Protein AF-A0A060BVM4-F1 (afdb_monomer_lite)

Sequence (149 aa):
GIWQIIPSTGRNYGLKQTHNYDARRDVVASTTAALNMMQRLNKMFDGDWLLTIAAYNSGEGRVMKAIKANKSRGKPTDFWSLSLPRETRIYVPKMLALSDILKNSKRYGVKLPTADESRALARVRLDTPVEITQLADMAGMPVSKLKRF

Structure (mmCIF, N/CA/C/O backbone):
data_AF-A0A060BVM4-F1
#
_entry.id   AF-A0A060BVM4-F1
#
loop_
_atom_site.group_PDB
_atom_site.id
_atom_site.type_symbol
_atom_site.label_atom_id
_atom_site.label_alt_id
_atom_site.label_comp_id
_atom_site.label_asym_id
_atom_site.label_entity_id
_atom_site.label_seq_id
_atom_site.pdbx_PDB_ins_code
_atom_site.Cartn_x
_atom_site.Cartn_y
_atom_site.Cartn_z
_atom_site.occupancy
_atom_site.B_iso_or_equiv
_atom_site.auth_seq_id
_atom_site.auth_comp_id
_atom_site.auth_asym_id
_atom_site.auth_atom_id
_atom_site.pdbx_PDB_model_num
ATOM 1 N N . GLY A 1 1 ? 0.167 2.075 -12.312 1.00 87.06 1 GLY A N 1
ATOM 2 C CA . GLY A 1 1 ? 1.051 0.904 -12.406 1.00 87.06 1 GLY A CA 1
ATOM 3 C C . GLY A 1 1 ? 0.690 -0.098 -11.336 1.00 87.06 1 GLY A C 1
ATOM 4 O O . GLY A 1 1 ? -0.408 -0.023 -10.792 1.00 87.06 1 GLY A O 1
ATOM 5 N N . ILE A 1 2 ? 1.610 -1.011 -11.037 1.00 90.94 2 ILE A N 1
ATOM 6 C CA . ILE A 1 2 ? 1.374 -2.201 -10.204 1.00 90.94 2 ILE A CA 1
ATOM 7 C C . ILE A 1 2 ? 0.855 -1.890 -8.788 1.00 90.94 2 ILE A C 1
ATOM 9 O O . ILE A 1 2 ? 0.027 -2.628 -8.268 1.00 90.94 2 ILE A O 1
ATOM 13 N N . TRP A 1 3 ? 1.248 -0.752 -8.210 1.00 95.38 3 TRP A N 1
ATOM 14 C CA . TRP A 1 3 ? 0.855 -0.339 -6.857 1.00 95.38 3 TRP A CA 1
ATOM 15 C C . TRP A 1 3 ? -0.460 0.448 -6.782 1.00 95.38 3 TRP A C 1
ATOM 17 O O . TRP A 1 3 ? -0.833 0.904 -5.710 1.00 95.38 3 TRP A O 1
ATOM 27 N N . GLN A 1 4 ? -1.149 0.665 -7.910 1.00 94.50 4 GLN A N 1
ATOM 28 C CA . GLN A 1 4 ? -2.425 1.405 -7.964 1.00 94.50 4 GLN A CA 1
ATOM 29 C C . GLN A 1 4 ? -2.385 2.808 -7.311 1.00 94.50 4 GLN A C 1
ATOM 31 O O . GLN A 1 4 ? -3.406 3.349 -6.895 1.00 94.50 4 GLN A O 1
ATOM 36 N N . ILE A 1 5 ? -1.207 3.441 -7.256 1.00 95.56 5 ILE A N 1
ATOM 37 C CA . ILE A 1 5 ? -1.043 4.798 -6.722 1.00 95.56 5 ILE A CA 1
ATOM 38 C C . ILE A 1 5 ? -1.797 5.796 -7.617 1.00 95.56 5 ILE A C 1
ATOM 40 O O . ILE A 1 5 ? -1.562 5.879 -8.831 1.00 95.56 5 ILE A O 1
ATOM 44 N N . ILE A 1 6 ? -2.694 6.583 -7.020 1.00 94.62 6 ILE A N 1
ATOM 45 C CA . ILE A 1 6 ? -3.439 7.636 -7.724 1.00 94.62 6 ILE A CA 1
ATOM 46 C C . ILE A 1 6 ? -2.544 8.858 -8.021 1.00 94.62 6 ILE A C 1
ATOM 48 O O . ILE A 1 6 ? -1.553 9.068 -7.317 1.00 94.62 6 ILE A O 1
ATOM 52 N N . PRO A 1 7 ? -2.858 9.690 -9.035 1.00 94.88 7 PRO A N 1
ATOM 53 C CA . PRO A 1 7 ? -1.982 10.785 -9.471 1.00 94.88 7 PRO A CA 1
ATOM 54 C C . PRO A 1 7 ? -1.579 11.763 -8.360 1.00 94.88 7 PRO A C 1
ATOM 56 O O . PRO A 1 7 ? -0.401 12.094 -8.230 1.00 94.88 7 PRO A O 1
ATOM 59 N N . SER A 1 8 ? -2.535 12.200 -7.535 1.00 95.12 8 SER A N 1
ATOM 60 C CA . SER A 1 8 ? -2.290 13.139 -6.431 1.00 95.12 8 SER A CA 1
ATOM 61 C C . SER A 1 8 ? -1.322 12.563 -5.398 1.00 95.12 8 SER A C 1
ATOM 63 O O . SER A 1 8 ? -0.305 13.184 -5.104 1.00 95.12 8 SER A O 1
ATOM 65 N N . THR A 1 9 ? -1.583 11.345 -4.921 1.00 93.56 9 THR A N 1
ATOM 66 C CA . THR A 1 9 ? -0.686 10.626 -4.009 1.00 93.56 9 THR A CA 1
ATOM 67 C C . THR A 1 9 ? 0.690 10.439 -4.631 1.00 93.56 9 THR A C 1
ATOM 69 O O . THR A 1 9 ? 1.690 10.707 -3.979 1.00 93.56 9 THR A O 1
ATOM 72 N N . GLY A 1 10 ? 0.765 10.056 -5.908 1.00 94.94 10 GLY A N 1
ATOM 73 C CA . GLY A 1 10 ? 2.043 9.900 -6.593 1.00 94.94 10 GLY A CA 1
ATOM 74 C C . GLY A 1 10 ? 2.894 11.168 -6.526 1.00 94.94 10 GLY A C 1
ATOM 75 O O . GLY A 1 10 ? 4.054 11.090 -6.134 1.00 94.94 10 GLY A O 1
ATOM 76 N N . ARG A 1 11 ? 2.312 12.338 -6.816 1.00 95.31 11 ARG A N 1
ATOM 77 C CA . ARG A 1 11 ? 3.036 13.618 -6.731 1.00 95.31 11 ARG A CA 1
ATOM 78 C C . ARG A 1 11 ? 3.523 13.912 -5.313 1.00 95.31 11 ARG A C 1
ATOM 80 O O . ARG A 1 11 ? 4.676 14.292 -5.148 1.00 95.31 11 ARG A O 1
ATOM 87 N N . ASN A 1 12 ? 2.691 13.659 -4.302 1.00 93.56 12 ASN A N 1
ATOM 88 C CA . ASN A 1 12 ? 3.057 13.864 -2.895 1.00 93.56 12 ASN A CA 1
ATOM 89 C C . ASN A 1 12 ? 4.226 12.974 -2.440 1.00 93.56 12 ASN A C 1
ATOM 91 O O . ASN A 1 12 ? 4.966 13.355 -1.541 1.00 93.56 12 ASN A O 1
ATOM 95 N N . TYR A 1 13 ? 4.404 11.808 -3.067 1.00 93.69 13 TYR A N 1
ATOM 96 C CA . TYR A 1 13 ? 5.511 10.882 -2.802 1.00 93.69 13 TYR A CA 1
ATOM 97 C C . TYR A 1 13 ? 6.645 10.983 -3.840 1.00 93.69 13 TYR A C 1
ATOM 99 O O . TYR A 1 13 ? 7.446 10.061 -3.974 1.00 93.69 13 TYR A O 1
ATOM 107 N N . GLY A 1 14 ? 6.726 12.091 -4.586 1.00 93.88 14 GLY A N 1
ATOM 108 C CA . GLY A 1 14 ? 7.836 12.367 -5.504 1.00 93.88 14 GLY A CA 1
ATOM 109 C C . GLY A 1 14 ? 7.786 11.612 -6.837 1.00 93.88 14 GLY A C 1
ATOM 110 O O . GLY A 1 14 ? 8.747 11.651 -7.604 1.00 93.88 14 GLY A O 1
ATOM 111 N N . LEU A 1 15 ? 6.673 10.948 -7.163 1.00 96.50 15 LEU A N 1
ATOM 112 C CA . LEU A 1 15 ? 6.483 10.323 -8.472 1.00 96.50 15 LEU A CA 1
ATOM 113 C C . LEU A 1 15 ? 6.209 11.396 -9.526 1.00 96.50 15 LEU A C 1
ATOM 115 O O . LEU A 1 15 ? 5.091 11.913 -9.638 1.00 96.50 15 LEU A O 1
ATOM 119 N N . LYS A 1 16 ? 7.244 11.695 -10.319 1.00 95.06 16 LYS A N 1
ATOM 120 C CA . LYS A 1 16 ? 7.184 12.624 -11.450 1.00 95.06 16 LYS A CA 1
ATOM 121 C C . LYS A 1 16 ? 6.100 12.196 -12.443 1.00 95.06 16 LYS A C 1
ATOM 123 O O . LYS A 1 16 ? 6.025 11.036 -12.840 1.00 95.06 16 LYS A O 1
ATOM 128 N N . GLN A 1 17 ? 5.277 13.157 -12.844 1.00 93.38 17 GLN A N 1
ATOM 129 C CA . GLN A 1 17 ? 4.208 12.985 -13.824 1.00 93.38 17 GLN A CA 1
ATOM 130 C C . GLN A 1 17 ? 4.332 14.113 -14.847 1.00 93.38 17 GLN A C 1
ATOM 132 O O . GLN 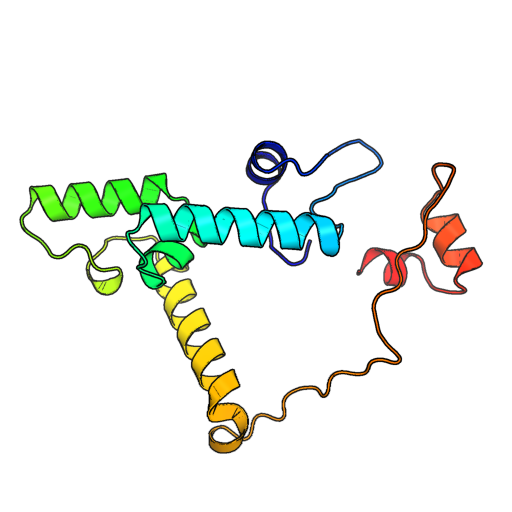A 1 17 ? 4.054 15.268 -14.535 1.00 93.38 17 GLN A O 1
ATOM 137 N N . THR A 1 18 ? 4.808 13.785 -16.043 1.00 90.19 18 THR A N 1
ATOM 138 C CA . THR A 1 18 ? 4.859 14.669 -17.213 1.00 90.19 18 THR A CA 1
ATOM 139 C C . THR A 1 18 ? 4.010 14.079 -18.335 1.00 90.19 18 THR A C 1
ATOM 141 O O . THR A 1 18 ? 3.477 12.980 -18.202 1.00 90.19 18 THR A O 1
ATOM 144 N N . HIS A 1 19 ? 3.903 14.792 -19.458 1.00 85.06 19 HIS A N 1
ATOM 145 C CA . HIS A 1 19 ? 3.200 14.291 -20.640 1.00 85.06 19 HIS A CA 1
ATOM 146 C C . HIS A 1 19 ? 3.757 12.942 -21.138 1.00 85.06 19 HIS A C 1
ATOM 148 O O . HIS A 1 19 ? 2.987 12.046 -21.467 1.00 85.06 19 HIS A O 1
ATOM 154 N N . ASN A 1 20 ? 5.085 12.774 -21.094 1.00 82.31 20 ASN A N 1
ATOM 155 C CA . ASN A 1 20 ? 5.779 11.612 -21.666 1.00 82.31 20 ASN A CA 1
ATOM 156 C C . ASN A 1 20 ? 6.255 10.595 -20.617 1.00 82.31 20 ASN A C 1
ATOM 158 O O . ASN A 1 20 ? 6.802 9.555 -20.973 1.00 82.31 20 ASN A O 1
ATOM 162 N N . TYR A 1 21 ? 6.105 10.886 -19.322 1.00 86.38 21 TYR A N 1
ATOM 163 C CA . TYR A 1 21 ? 6.584 10.008 -18.257 1.00 86.38 21 TYR A CA 1
ATOM 164 C C . TYR A 1 21 ? 5.677 10.057 -17.032 1.00 86.38 21 TYR A C 1
ATOM 166 O O . TYR A 1 21 ? 5.511 11.097 -16.396 1.00 86.38 21 TYR A O 1
ATOM 174 N N . ASP A 1 22 ? 5.145 8.897 -16.659 1.00 91.75 22 ASP A N 1
ATOM 175 C CA . ASP A 1 22 ? 4.379 8.707 -15.434 1.00 91.75 22 ASP A CA 1
ATOM 176 C C . ASP A 1 22 ? 5.099 7.700 -14.532 1.00 91.75 22 ASP A C 1
ATOM 178 O O . ASP A 1 22 ? 4.984 6.485 -14.713 1.00 91.75 22 ASP A O 1
ATOM 182 N N . ALA A 1 23 ? 5.819 8.202 -13.525 1.00 94.06 23 ALA A N 1
ATOM 183 C CA . ALA A 1 23 ? 6.600 7.385 -12.596 1.00 94.06 23 ALA A CA 1
ATOM 184 C C . ALA A 1 23 ? 5.746 6.401 -11.769 1.00 94.06 23 ALA A C 1
ATOM 186 O O . ALA A 1 23 ? 6.278 5.497 -11.135 1.00 94.06 23 ALA A O 1
ATOM 187 N N . ARG A 1 24 ? 4.408 6.505 -11.800 1.00 95.38 24 ARG A N 1
ATOM 188 C CA . ARG A 1 24 ? 3.503 5.490 -11.221 1.00 95.38 24 ARG A CA 1
ATOM 189 C C . ARG A 1 24 ? 3.476 4.191 -12.031 1.00 95.38 24 ARG A C 1
ATOM 191 O O . ARG A 1 24 ? 2.884 3.206 -11.578 1.00 95.38 24 ARG A O 1
ATOM 198 N N . ARG A 1 25 ? 4.005 4.208 -13.257 1.00 91.38 25 ARG A N 1
ATOM 199 C CA . ARG A 1 25 ? 4.185 3.038 -14.131 1.00 91.38 25 ARG A CA 1
ATOM 200 C C . ARG A 1 25 ? 5.614 2.498 -14.095 1.00 91.38 25 ARG A C 1
ATOM 202 O O . ARG A 1 25 ? 5.815 1.341 -14.428 1.00 91.38 25 ARG A O 1
ATOM 209 N N . ASP A 1 26 ? 6.573 3.296 -13.639 1.00 91.00 26 ASP A N 1
ATOM 210 C CA . ASP A 1 26 ? 7.939 2.847 -13.381 1.00 91.00 26 ASP A CA 1
ATOM 211 C C . ASP A 1 26 ? 7.950 1.900 -12.171 1.00 91.00 26 ASP A C 1
ATOM 213 O O . ASP A 1 26 ? 7.590 2.293 -11.058 1.00 91.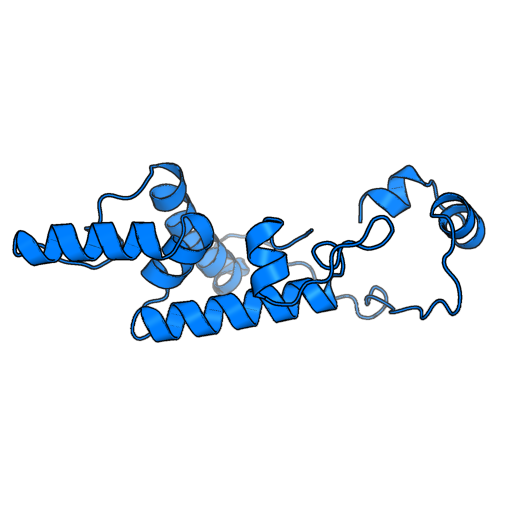00 26 ASP A O 1
ATOM 217 N N . VAL A 1 27 ? 8.321 0.636 -12.385 1.00 90.56 27 VAL A N 1
ATOM 218 C CA . VAL A 1 27 ? 8.288 -0.408 -11.348 1.00 90.56 27 VAL A CA 1
ATOM 219 C C . VAL A 1 27 ? 9.171 -0.038 -10.161 1.00 90.56 27 VAL A C 1
ATOM 221 O O . VAL A 1 27 ? 8.739 -0.191 -9.020 1.00 90.56 27 VAL A O 1
ATOM 224 N N . VAL A 1 28 ? 10.373 0.489 -10.404 1.00 91.56 28 VAL A N 1
ATOM 225 C CA . VAL A 1 28 ? 11.321 0.824 -9.336 1.00 91.56 28 VAL A CA 1
ATOM 226 C C . VAL A 1 28 ? 10.820 2.045 -8.574 1.00 91.56 28 VAL A C 1
ATOM 228 O O . VAL A 1 28 ? 10.656 1.982 -7.356 1.00 91.56 28 VAL A O 1
ATOM 231 N N . ALA A 1 29 ? 10.503 3.134 -9.281 1.00 93.94 29 ALA A N 1
ATOM 232 C CA . ALA A 1 29 ? 10.076 4.373 -8.634 1.00 93.94 29 ALA A CA 1
ATOM 233 C C . ALA A 1 29 ? 8.767 4.184 -7.850 1.00 93.94 29 ALA A C 1
ATOM 235 O O . ALA A 1 29 ? 8.668 4.583 -6.688 1.00 93.94 29 ALA A O 1
ATOM 236 N N . SER A 1 30 ? 7.772 3.525 -8.454 1.00 96.19 30 SER A N 1
ATOM 237 C CA . SER A 1 30 ? 6.482 3.278 -7.802 1.00 96.19 30 SER A CA 1
ATOM 238 C C . SER A 1 30 ? 6.582 2.322 -6.612 1.00 96.19 30 SER A C 1
ATOM 240 O O . SER A 1 30 ? 5.857 2.519 -5.638 1.00 96.19 30 SER A O 1
ATOM 242 N N . THR A 1 31 ? 7.496 1.344 -6.641 1.00 95.81 31 THR A N 1
ATOM 243 C CA . THR A 1 31 ? 7.751 0.453 -5.496 1.00 95.81 31 THR A CA 1
ATOM 244 C C . THR A 1 31 ? 8.365 1.209 -4.331 1.00 95.81 31 THR A C 1
ATOM 246 O O . THR A 1 31 ? 7.847 1.121 -3.220 1.00 95.81 31 THR A O 1
ATOM 249 N N . THR A 1 32 ? 9.394 2.023 -4.572 1.00 96.31 32 THR A N 1
ATOM 250 C CA . THR A 1 32 ? 9.984 2.867 -3.524 1.00 96.31 32 THR A CA 1
ATOM 251 C C . THR A 1 32 ? 8.939 3.799 -2.907 1.00 96.31 32 THR A C 1
ATOM 253 O O . THR A 1 32 ? 8.825 3.880 -1.685 1.00 96.31 32 THR A O 1
ATOM 256 N N . ALA A 1 33 ? 8.112 4.451 -3.730 1.00 97.25 33 ALA A N 1
ATOM 257 C CA . ALA A 1 33 ? 7.038 5.314 -3.238 1.00 97.25 33 ALA A CA 1
ATOM 258 C C . ALA A 1 33 ? 5.989 4.547 -2.412 1.00 97.25 33 ALA A C 1
ATOM 260 O O . ALA A 1 33 ? 5.574 5.022 -1.354 1.00 97.25 33 ALA A O 1
ATOM 261 N N . ALA A 1 34 ? 5.576 3.356 -2.861 1.00 97.31 34 ALA A N 1
ATOM 262 C CA . ALA A 1 34 ? 4.628 2.516 -2.134 1.00 97.31 34 ALA A CA 1
ATOM 263 C C . ALA A 1 34 ? 5.177 2.077 -0.768 1.00 97.31 34 ALA A C 1
ATOM 265 O O . ALA A 1 34 ? 4.462 2.180 0.229 1.00 97.31 34 ALA A O 1
ATOM 266 N N . LEU A 1 35 ? 6.439 1.640 -0.709 1.00 97.19 35 LEU A N 1
ATOM 267 C CA . LEU A 1 35 ? 7.093 1.221 0.532 1.00 97.19 35 LEU A CA 1
ATOM 268 C C . LEU A 1 35 ? 7.252 2.389 1.512 1.00 97.19 35 LEU A C 1
ATOM 270 O O . LEU A 1 35 ? 6.888 2.248 2.678 1.00 97.19 35 LEU A O 1
ATOM 274 N N . ASN A 1 36 ? 7.683 3.562 1.037 1.00 97.50 36 ASN A N 1
ATOM 275 C CA . ASN A 1 36 ? 7.765 4.773 1.859 1.00 97.50 36 ASN A CA 1
ATOM 276 C C . ASN A 1 36 ? 6.392 5.160 2.432 1.00 97.50 36 ASN A C 1
ATOM 278 O O . ASN A 1 36 ? 6.271 5.499 3.610 1.00 97.50 36 ASN A O 1
ATOM 282 N N . MET A 1 37 ? 5.335 5.072 1.616 1.00 97.12 37 MET A N 1
ATOM 283 C CA . MET A 1 37 ? 3.966 5.314 2.069 1.00 97.12 37 MET A CA 1
ATOM 284 C C . MET A 1 37 ? 3.537 4.311 3.142 1.00 97.12 37 MET A C 1
ATOM 286 O O . MET A 1 37 ? 3.004 4.722 4.171 1.00 97.12 37 MET A O 1
ATOM 290 N N . MET A 1 38 ? 3.789 3.015 2.939 1.00 97.31 38 MET A N 1
ATOM 291 C CA . MET A 1 38 ? 3.453 1.978 3.920 1.00 97.31 38 MET A CA 1
ATOM 292 C C . MET A 1 38 ? 4.213 2.163 5.235 1.00 97.31 38 MET A C 1
ATOM 294 O O . MET A 1 38 ? 3.591 2.094 6.288 1.00 97.31 38 MET A O 1
ATOM 298 N N . GLN A 1 39 ? 5.513 2.466 5.196 1.00 98.06 39 GLN A N 1
ATOM 299 C CA . GLN A 1 39 ? 6.310 2.745 6.397 1.00 98.06 39 GLN A CA 1
ATOM 300 C C . GLN A 1 39 ? 5.764 3.944 7.176 1.00 98.06 39 GLN A C 1
ATOM 302 O O . GLN A 1 39 ? 5.598 3.880 8.395 1.00 98.06 39 GLN A O 1
ATOM 307 N N . ARG A 1 40 ? 5.429 5.031 6.474 1.00 98.00 40 ARG A N 1
ATOM 308 C CA . ARG A 1 40 ? 4.841 6.222 7.089 1.00 98.00 40 ARG A CA 1
ATOM 309 C C . ARG A 1 40 ? 3.492 5.916 7.743 1.00 98.00 40 ARG A C 1
ATOM 311 O O . ARG A 1 40 ? 3.257 6.332 8.874 1.00 98.00 40 ARG A O 1
ATOM 318 N N . LEU A 1 41 ? 2.614 5.202 7.038 1.00 98.38 41 LEU A N 1
ATOM 319 C CA . LEU A 1 41 ? 1.312 4.789 7.563 1.00 98.38 41 LEU A CA 1
ATOM 320 C C . LEU A 1 41 ? 1.477 3.862 8.770 1.00 98.38 41 LEU A C 1
ATOM 322 O O . LEU A 1 41 ? 0.798 4.044 9.771 1.00 98.38 41 LEU A O 1
ATOM 326 N N . ASN A 1 42 ? 2.416 2.921 8.717 1.00 98.62 42 ASN A N 1
ATOM 327 C CA . ASN A 1 42 ? 2.663 2.003 9.820 1.00 98.62 42 ASN A CA 1
ATOM 328 C C . ASN A 1 42 ? 3.157 2.729 11.072 1.00 98.62 42 ASN A C 1
ATOM 330 O O . ASN A 1 42 ? 2.646 2.475 12.157 1.00 98.62 42 ASN A O 1
ATOM 334 N N . LYS A 1 43 ? 4.050 3.714 10.914 1.00 98.56 43 LYS A N 1
ATOM 335 C CA . LYS A 1 43 ? 4.440 4.607 12.012 1.00 98.56 43 LYS A CA 1
ATOM 336 C C . LYS A 1 43 ? 3.257 5.423 12.549 1.00 98.56 43 LYS A C 1
ATOM 338 O O . LYS A 1 43 ? 3.169 5.626 13.750 1.00 98.56 43 LYS A O 1
ATOM 343 N N . MET A 1 44 ? 2.361 5.895 11.680 1.00 98.12 44 MET A N 1
ATOM 344 C CA . MET A 1 44 ? 1.168 6.660 12.077 1.00 98.12 44 MET A CA 1
ATOM 345 C C . MET A 1 44 ? 0.169 5.835 12.901 1.00 98.12 44 MET A C 1
ATOM 347 O O . MET A 1 44 ? -0.520 6.402 13.743 1.00 98.12 44 MET A O 1
ATOM 351 N N . PHE A 1 45 ? 0.070 4.531 12.644 1.00 98.38 45 PHE A N 1
ATOM 352 C CA . PHE A 1 45 ? -0.828 3.620 13.358 1.00 98.38 45 PHE A CA 1
ATOM 353 C C . PHE A 1 45 ? -0.087 2.743 14.375 1.00 98.38 45 PHE A C 1
ATOM 355 O O . PHE A 1 45 ? -0.517 1.624 14.635 1.00 98.38 45 PHE A O 1
ATOM 362 N N . ASP A 1 46 ? 1.030 3.231 14.923 1.00 98.00 46 ASP A N 1
ATOM 363 C CA . ASP A 1 46 ? 1.773 2.587 16.016 1.00 98.00 46 ASP A CA 1
ATOM 364 C C . ASP A 1 46 ? 2.140 1.113 15.744 1.00 98.00 46 ASP A C 1
ATOM 366 O O . ASP A 1 46 ? 2.128 0.264 16.633 1.00 98.00 46 ASP A O 1
ATOM 370 N N . GLY A 1 47 ? 2.459 0.787 14.488 1.00 98.25 47 GLY A N 1
ATOM 371 C CA . GLY A 1 47 ? 2.808 -0.569 14.065 1.00 98.25 47 GLY A CA 1
ATOM 372 C C . GLY A 1 47 ? 1.621 -1.463 13.686 1.00 98.25 47 GLY A C 1
ATOM 373 O O . GLY A 1 47 ? 1.844 -2.578 13.209 1.00 98.25 47 GLY A O 1
ATOM 374 N N . ASP A 1 48 ? 0.371 -1.001 13.811 1.00 98.38 48 ASP A N 1
ATOM 375 C CA . ASP A 1 48 ? -0.816 -1.777 13.434 1.00 98.38 48 ASP A CA 1
ATOM 376 C C . ASP A 1 48 ? -0.927 -1.911 11.906 1.00 98.38 48 ASP A C 1
ATOM 378 O O . ASP A 1 48 ? -1.350 -1.005 11.174 1.00 98.38 48 ASP A O 1
ATOM 382 N N . TRP A 1 49 ? -0.557 -3.089 11.404 1.00 98.00 49 TRP A N 1
ATOM 383 C CA . TRP A 1 49 ? -0.599 -3.409 9.980 1.00 98.00 49 TRP A CA 1
ATOM 384 C C . TRP A 1 49 ? -2.014 -3.477 9.395 1.00 98.00 49 TRP A C 1
ATOM 386 O O . TRP A 1 49 ? -2.178 -3.193 8.208 1.00 98.00 49 TRP A O 1
ATOM 396 N N . LEU A 1 50 ? -3.046 -3.795 10.182 1.00 98.44 50 LEU A N 1
ATOM 397 C CA . LEU A 1 50 ? -4.422 -3.823 9.676 1.00 98.44 50 LEU A CA 1
ATOM 398 C C . LEU A 1 50 ? -4.907 -2.404 9.385 1.00 98.44 50 LEU A C 1
ATOM 400 O O . LEU A 1 50 ? -5.435 -2.139 8.302 1.00 98.44 50 LEU A O 1
ATOM 404 N N . LEU A 1 51 ? -4.656 -1.474 10.309 1.00 98.62 51 LEU A N 1
ATOM 405 C CA . LEU A 1 51 ? -4.947 -0.054 10.109 1.00 98.62 51 LEU A CA 1
ATOM 406 C C . LEU A 1 51 ? -4.073 0.553 9.005 1.00 98.62 51 LEU A C 1
ATOM 408 O O . LEU A 1 51 ? -4.576 1.320 8.183 1.00 98.62 51 LEU A O 1
ATOM 412 N N . THR A 1 52 ? -2.805 0.142 8.913 1.00 98.44 52 THR A N 1
ATOM 413 C CA . THR A 1 52 ? -1.885 0.541 7.832 1.00 98.44 52 THR A CA 1
ATOM 414 C C . THR A 1 52 ? -2.449 0.186 6.454 1.00 98.44 52 THR A C 1
ATOM 416 O O . THR A 1 52 ? -2.557 1.046 5.578 1.00 98.44 52 THR A O 1
ATOM 419 N N . ILE A 1 53 ? -2.844 -1.075 6.254 1.00 97.69 53 ILE A N 1
ATOM 420 C CA . ILE A 1 53 ? -3.383 -1.563 4.977 1.00 97.69 53 ILE A CA 1
ATOM 421 C C . ILE A 1 53 ? -4.750 -0.920 4.690 1.00 97.69 53 ILE A C 1
ATOM 423 O O . ILE A 1 53 ? -5.023 -0.527 3.552 1.00 97.69 53 ILE A O 1
ATOM 427 N N . ALA A 1 54 ? -5.597 -0.749 5.711 1.00 98.38 54 ALA A N 1
ATOM 428 C CA . ALA A 1 54 ? -6.874 -0.051 5.572 1.00 98.38 54 ALA A CA 1
ATOM 429 C C . ALA A 1 54 ? -6.689 1.408 5.121 1.00 98.38 54 ALA A C 1
ATOM 431 O O . ALA A 1 54 ? -7.432 1.895 4.263 1.00 98.38 54 ALA A O 1
ATOM 432 N N . ALA A 1 55 ? -5.688 2.103 5.663 1.00 98.00 55 ALA A N 1
ATOM 433 C CA . ALA A 1 55 ? -5.364 3.475 5.297 1.00 98.00 55 ALA A CA 1
ATOM 434 C C . ALA A 1 55 ? -4.749 3.575 3.898 1.00 98.00 55 ALA A C 1
ATOM 436 O O . ALA A 1 55 ? -5.075 4.509 3.169 1.00 98.00 55 ALA A O 1
ATOM 437 N N . TYR A 1 56 ? -3.934 2.598 3.490 1.00 96.88 56 TYR A N 1
ATOM 438 C CA . TYR A 1 56 ? -3.413 2.519 2.123 1.00 96.88 56 TYR A CA 1
ATOM 439 C C . TYR A 1 56 ? -4.553 2.417 1.098 1.00 96.88 56 TYR A C 1
ATOM 441 O O . TYR A 1 56 ? -4.539 3.111 0.086 1.00 96.88 56 TYR A O 1
ATOM 449 N N . ASN A 1 57 ? -5.564 1.583 1.372 1.00 96.88 57 ASN A N 1
ATOM 450 C CA . ASN A 1 57 ? -6.708 1.395 0.476 1.00 96.88 57 ASN A CA 1
ATOM 451 C C . ASN A 1 57 ? -7.704 2.569 0.503 1.00 96.88 57 ASN A C 1
ATOM 453 O O . ASN A 1 57 ? -8.227 2.946 -0.540 1.00 96.88 57 ASN A O 1
ATOM 457 N N . SER A 1 58 ? -7.992 3.138 1.677 1.00 96.38 58 SER A N 1
ATOM 458 C CA . SER A 1 58 ? -9.146 4.040 1.863 1.00 96.38 58 SER A CA 1
ATOM 459 C C . SER A 1 58 ? -8.808 5.483 2.241 1.00 96.38 58 SER A C 1
ATOM 461 O O . SER A 1 58 ? -9.712 6.327 2.326 1.00 96.38 58 SER A O 1
ATOM 463 N N . GLY A 1 59 ? -7.521 5.759 2.451 1.00 96.12 59 GLY A N 1
ATOM 464 C CA . GLY A 1 59 ? -6.981 7.016 2.950 1.00 96.12 59 GLY A CA 1
ATOM 465 C C . GLY A 1 59 ? -6.880 7.057 4.477 1.00 96.12 59 GLY A C 1
ATOM 466 O O . GLY A 1 59 ? -7.828 6.758 5.203 1.00 96.12 59 GLY A O 1
ATOM 467 N N . GLU A 1 60 ? -5.740 7.522 4.980 1.00 96.31 60 GLU A N 1
ATOM 468 C CA . GLU A 1 60 ? -5.466 7.699 6.414 1.00 96.31 60 GLU A CA 1
ATOM 469 C C . GLU A 1 60 ? -6.489 8.572 7.149 1.00 96.31 60 GLU A C 1
ATOM 471 O O . GLU A 1 60 ? -6.925 8.213 8.237 1.00 96.31 60 GLU A O 1
ATOM 476 N N . GLY A 1 61 ? -6.944 9.677 6.547 1.00 97.56 61 GLY A N 1
ATOM 477 C CA . GLY A 1 61 ? -7.897 10.587 7.184 1.00 97.56 61 GLY A CA 1
ATOM 478 C C . GLY A 1 61 ? -9.239 9.912 7.465 1.00 97.56 61 GLY A C 1
ATOM 479 O O . GLY A 1 61 ? -9.889 10.198 8.471 1.00 97.56 61 GLY A O 1
ATOM 480 N N . ARG A 1 62 ? -9.635 8.956 6.615 1.00 98.12 62 ARG A N 1
ATOM 481 C CA . ARG A 1 62 ? -10.842 8.151 6.815 1.00 98.12 62 ARG A CA 1
ATOM 482 C C . ARG A 1 62 ? -10.678 7.198 7.995 1.00 98.12 62 ARG A C 1
ATOM 484 O O . ARG A 1 62 ? -11.574 7.137 8.837 1.00 98.12 62 ARG A O 1
ATOM 491 N N . VAL A 1 63 ? -9.543 6.505 8.081 1.00 98.56 63 VAL A N 1
ATOM 492 C CA . VAL A 1 63 ? -9.235 5.610 9.207 1.00 98.56 63 VAL A CA 1
ATOM 493 C C . VAL A 1 63 ? -9.141 6.405 10.513 1.00 98.56 63 VAL A C 1
ATOM 495 O O . VAL A 1 63 ? -9.813 6.065 11.482 1.00 98.56 63 VAL A O 1
ATOM 498 N N . MET A 1 64 ? -8.434 7.538 10.519 1.00 98.44 64 MET A N 1
ATOM 499 C CA . MET A 1 64 ? -8.322 8.431 11.679 1.00 98.44 64 MET A CA 1
ATOM 500 C C . MET A 1 64 ? -9.678 8.969 12.144 1.00 98.44 64 MET A C 1
ATOM 502 O O . MET A 1 64 ? -9.950 9.015 13.345 1.00 98.44 64 MET A O 1
ATOM 506 N N . LYS A 1 65 ? -10.567 9.336 11.213 1.00 98.56 65 LYS A N 1
ATOM 507 C CA . LYS A 1 65 ? -11.933 9.762 11.545 1.00 98.56 65 LYS A CA 1
ATOM 508 C C . LYS A 1 65 ? -12.731 8.633 12.203 1.00 98.56 65 LYS A C 1
ATOM 510 O O . LYS A 1 65 ? -13.431 8.892 13.181 1.00 98.56 65 LYS A O 1
ATOM 515 N N . ALA A 1 66 ? -12.616 7.403 11.700 1.00 98.50 66 ALA A N 1
ATOM 516 C CA . ALA A 1 66 ? -13.275 6.239 12.291 1.00 98.50 66 ALA A CA 1
ATOM 517 C C . ALA A 1 66 ? -12.734 5.935 13.700 1.00 98.50 66 ALA A C 1
ATOM 519 O O . ALA A 1 66 ? -13.523 5.754 14.626 1.00 98.50 66 ALA A O 1
ATOM 520 N N . ILE A 1 67 ? -11.409 5.976 13.885 1.00 98.69 67 ILE A N 1
ATOM 521 C CA . ILE A 1 67 ? -10.757 5.828 15.196 1.00 98.69 67 ILE A CA 1
ATOM 522 C C . ILE A 1 67 ? -11.277 6.888 16.169 1.00 98.69 67 ILE A C 1
ATOM 524 O O . ILE A 1 67 ? -11.722 6.552 17.264 1.00 98.69 67 ILE A O 1
ATOM 528 N N . LYS A 1 68 ? -11.279 8.167 15.769 1.00 98.50 68 LYS A N 1
ATOM 529 C CA . LYS A 1 68 ? -11.758 9.272 16.613 1.00 98.50 68 LYS A CA 1
ATOM 530 C C . LYS A 1 68 ? -13.218 9.076 17.033 1.00 98.50 68 LYS A C 1
ATOM 532 O O . LYS A 1 68 ? -13.541 9.292 18.198 1.00 98.50 68 LYS A O 1
ATOM 537 N N . ALA A 1 69 ? -14.076 8.640 16.110 1.00 98.56 69 ALA A N 1
ATOM 538 C CA . ALA A 1 69 ? -15.488 8.383 16.386 1.00 98.56 69 ALA A CA 1
ATOM 539 C C . ALA A 1 69 ? -15.713 7.206 17.352 1.00 98.56 69 ALA A C 1
ATOM 541 O O . ALA A 1 69 ? -16.630 7.258 18.171 1.00 98.56 69 ALA A O 1
ATOM 542 N N . ASN A 1 70 ? -14.892 6.152 17.282 1.00 98.56 70 ASN A N 1
ATOM 543 C CA . ASN A 1 70 ? -14.961 5.052 18.246 1.00 98.56 70 ASN A CA 1
ATOM 544 C C . ASN A 1 70 ? -14.421 5.474 19.619 1.00 98.56 70 ASN A C 1
ATOM 546 O O . ASN A 1 70 ? -15.104 5.241 20.617 1.00 98.56 70 ASN A O 1
ATOM 550 N N . LYS A 1 71 ? -13.282 6.183 19.676 1.00 98.19 71 LYS A N 1
ATOM 551 C CA . LYS A 1 71 ? -12.725 6.716 20.935 1.00 98.19 71 LYS A CA 1
ATOM 552 C C . LYS A 1 71 ? -13.729 7.597 21.675 1.00 98.19 71 LYS A C 1
ATOM 554 O O . LYS A 1 71 ? -13.940 7.398 22.865 1.00 98.19 71 LYS A O 1
ATOM 559 N N . SER A 1 72 ? -14.416 8.508 20.977 1.00 98.31 72 SER A N 1
ATOM 560 C CA . SER A 1 72 ? -15.416 9.392 21.602 1.00 98.31 72 SER A CA 1
ATOM 561 C C . SER A 1 72 ? -16.647 8.656 22.144 1.00 98.31 72 SER A C 1
ATOM 563 O O . SER A 1 72 ? -17.448 9.249 22.854 1.00 98.31 72 SER A O 1
ATOM 565 N N . ARG A 1 73 ? -16.834 7.386 21.772 1.00 98.19 73 ARG A N 1
ATOM 566 C CA . ARG A 1 73 ? -17.930 6.519 22.223 1.00 98.19 73 ARG A CA 1
ATOM 567 C C . ARG A 1 73 ? -17.450 5.421 23.180 1.00 98.19 73 ARG A C 1
ATOM 569 O O . ARG A 1 73 ? -18.225 4.514 23.461 1.00 98.19 73 ARG A O 1
ATOM 576 N N . GLY A 1 74 ? -16.184 5.450 23.608 1.00 98.12 74 GLY A N 1
ATOM 577 C CA . GLY A 1 74 ? -15.589 4.399 24.441 1.00 98.12 74 GLY A CA 1
ATOM 578 C C . GLY A 1 74 ? -15.519 3.027 23.760 1.00 98.12 74 GLY A C 1
ATOM 579 O O . GLY A 1 74 ? -15.529 2.007 24.439 1.00 98.12 74 GLY A O 1
ATOM 580 N N . LYS A 1 75 ? -15.499 2.979 22.420 1.00 98.44 75 LYS A N 1
ATOM 581 C CA . LYS A 1 75 ? -15.454 1.731 21.640 1.00 98.44 75 LYS A CA 1
ATOM 582 C C . LYS A 1 75 ? -14.018 1.361 21.247 1.00 98.44 75 LYS A C 1
ATOM 584 O O . LYS A 1 75 ? -13.202 2.270 21.069 1.00 98.44 75 LYS A O 1
ATOM 589 N N . PRO A 1 76 ? -13.720 0.064 21.027 1.00 98.38 76 PRO A N 1
ATOM 590 C CA . PRO A 1 76 ? -12.415 -0.368 20.531 1.00 98.38 76 PRO A CA 1
ATOM 591 C C . PRO A 1 76 ? -12.058 0.282 19.189 1.00 98.38 76 PRO A C 1
ATOM 593 O O . PRO A 1 76 ? -12.936 0.620 18.388 1.00 98.38 76 PRO A O 1
ATOM 596 N N . THR A 1 77 ? -10.763 0.477 18.940 1.00 98.38 77 THR A N 1
ATOM 597 C CA . THR A 1 77 ? -10.253 1.170 17.742 1.00 98.38 77 THR A CA 1
ATOM 598 C C . THR A 1 77 ? -9.407 0.299 16.827 1.00 98.38 77 THR A C 1
ATOM 600 O O . THR A 1 77 ? -8.796 0.820 15.896 1.00 98.38 77 THR A O 1
ATOM 603 N N . ASP A 1 78 ? -9.373 -1.005 17.084 1.00 98.25 78 ASP A N 1
ATOM 604 C CA . ASP A 1 78 ? -8.801 -1.978 16.166 1.00 98.25 78 ASP A CA 1
ATOM 605 C C . ASP A 1 78 ? -9.603 -2.012 14.855 1.00 98.25 78 ASP A C 1
ATOM 607 O O . ASP A 1 78 ? -10.788 -1.667 14.820 1.00 98.25 78 ASP A O 1
ATOM 611 N N . PHE A 1 79 ? -8.960 -2.451 13.773 1.00 98.44 79 PHE A N 1
ATOM 612 C CA . PHE A 1 79 ? -9.556 -2.490 12.437 1.00 98.44 79 PHE A CA 1
ATOM 613 C C . PHE A 1 79 ? -10.953 -3.138 12.388 1.00 98.44 79 PHE A C 1
ATOM 615 O O . PHE A 1 79 ? -11.828 -2.631 11.680 1.00 98.44 79 PHE A O 1
ATOM 622 N N . TRP A 1 80 ? -11.181 -4.222 13.134 1.00 98.06 80 TRP A N 1
ATOM 623 C CA . TRP A 1 80 ? -12.428 -4.992 13.084 1.00 98.06 80 TRP A CA 1
ATOM 624 C C . TRP A 1 80 ? -13.601 -4.244 13.713 1.00 98.06 80 TRP A C 1
ATOM 626 O O . TRP A 1 80 ? -14.752 -4.445 13.322 1.00 98.06 80 TRP A O 1
ATOM 636 N N . SER A 1 81 ? -13.301 -3.333 14.634 1.00 98.12 81 SER A N 1
ATOM 637 C CA . SER A 1 81 ? -14.279 -2.502 15.332 1.00 98.12 81 SER A CA 1
ATOM 638 C C . SER A 1 81 ? -14.603 -1.194 14.600 1.00 98.12 81 SER A C 1
ATOM 640 O O . SER A 1 81 ? -15.563 -0.501 14.960 1.00 98.12 81 SER A O 1
ATOM 642 N N . LEU A 1 82 ? -13.823 -0.814 13.580 1.00 98.31 82 LEU A N 1
ATOM 643 C CA . LEU A 1 82 ? -14.001 0.452 12.868 1.00 98.31 82 LEU A CA 1
ATOM 644 C C . LEU A 1 82 ? -15.087 0.381 11.786 1.00 98.31 82 LEU A C 1
ATOM 646 O O . LEU A 1 82 ? -15.138 -0.514 10.942 1.00 98.31 82 LEU A O 1
ATOM 650 N N . SER A 1 83 ? -15.912 1.429 11.728 1.00 96.88 83 SER A N 1
ATOM 651 C CA . SER A 1 83 ? -16.881 1.624 10.646 1.00 96.88 83 SER A CA 1
ATOM 652 C C . SER A 1 83 ? -16.194 2.137 9.373 1.00 96.88 83 SER A C 1
ATOM 654 O O . SER A 1 83 ? -16.166 3.340 9.104 1.00 96.88 83 SER A O 1
ATOM 656 N N . LEU A 1 84 ? -15.648 1.213 8.579 1.00 97.94 84 LEU A N 1
ATOM 657 C CA . LEU A 1 84 ? -14.969 1.487 7.308 1.00 97.94 84 LEU A CA 1
ATOM 658 C C . LEU A 1 84 ? -15.821 1.091 6.080 1.00 97.94 84 LEU A C 1
ATOM 660 O O . LEU A 1 84 ? -16.743 0.270 6.195 1.00 97.94 84 LEU A O 1
ATOM 664 N N . PRO A 1 85 ? -15.525 1.634 4.878 1.00 97.62 85 PRO A N 1
ATOM 665 C CA . PRO A 1 85 ? -16.192 1.236 3.641 1.00 97.62 85 PRO A CA 1
ATOM 666 C C . PRO A 1 85 ? -16.145 -0.276 3.422 1.00 97.62 85 PRO A C 1
ATOM 668 O O . PRO A 1 85 ? -15.183 -0.944 3.803 1.00 97.62 85 PRO A O 1
ATOM 671 N N . ARG A 1 86 ? -17.184 -0.825 2.779 1.00 97.62 86 ARG A N 1
ATOM 672 C CA . ARG A 1 86 ? -17.271 -2.267 2.491 1.00 97.62 86 ARG A CA 1
ATOM 673 C C . ARG A 1 86 ? -16.047 -2.769 1.724 1.00 97.62 86 ARG A C 1
ATOM 675 O O . ARG A 1 86 ? -15.537 -3.832 2.050 1.00 97.62 86 ARG A O 1
ATOM 682 N N . GLU A 1 87 ? -15.567 -1.995 0.754 1.00 96.75 87 GLU A N 1
ATOM 683 C CA . GLU A 1 87 ? -14.363 -2.323 -0.011 1.00 96.75 87 GLU A CA 1
ATOM 684 C C . GLU A 1 87 ? -13.154 -2.547 0.907 1.00 96.75 87 GLU A C 1
ATOM 686 O O . GLU A 1 87 ? -12.551 -3.613 0.872 1.00 96.75 87 GLU A O 1
ATOM 691 N N . THR A 1 88 ? -12.866 -1.603 1.803 1.00 96.94 88 THR A N 1
ATOM 692 C CA . THR A 1 88 ? -11.742 -1.670 2.749 1.00 96.94 88 THR A CA 1
ATOM 693 C C . THR A 1 88 ? -11.890 -2.808 3.751 1.00 96.94 88 THR A C 1
ATOM 695 O O . THR A 1 88 ? -10.924 -3.521 4.026 1.00 96.94 88 THR A O 1
ATOM 698 N N . ARG A 1 89 ? -13.116 -3.027 4.251 1.00 97.38 89 ARG A N 1
ATOM 699 C CA . ARG A 1 89 ? -13.439 -4.150 5.145 1.00 97.38 89 ARG A CA 1
ATOM 700 C C . ARG A 1 89 ? -13.231 -5.514 4.491 1.00 97.38 89 ARG A C 1
ATOM 702 O O . ARG A 1 89 ? -13.003 -6.479 5.202 1.00 97.38 89 ARG A O 1
ATOM 709 N N . ILE A 1 90 ? -13.292 -5.595 3.162 1.00 97.88 90 ILE A N 1
ATOM 710 C CA . ILE A 1 90 ? -12.996 -6.811 2.390 1.00 97.88 90 ILE A CA 1
ATOM 711 C C . ILE A 1 90 ? -11.513 -6.865 1.993 1.00 97.88 90 ILE A C 1
ATOM 713 O O . ILE A 1 90 ? -10.920 -7.942 1.960 1.00 97.88 90 ILE A O 1
ATOM 717 N N . TYR A 1 91 ? -10.905 -5.716 1.697 1.00 97.50 91 TYR A N 1
ATOM 718 C CA . TYR A 1 91 ? -9.526 -5.613 1.229 1.00 97.50 91 TYR A CA 1
ATOM 719 C C . TYR A 1 91 ? -8.519 -6.146 2.254 1.00 97.50 91 TYR A C 1
ATOM 721 O O . TYR A 1 91 ? -7.677 -6.971 1.908 1.00 97.50 91 TYR A O 1
ATOM 729 N N . VAL A 1 92 ? -8.627 -5.738 3.523 1.00 97.88 92 VAL A N 1
ATOM 730 C CA . VAL A 1 92 ? -7.692 -6.185 4.572 1.00 97.88 92 VAL A CA 1
ATOM 731 C C . VAL A 1 92 ? -7.761 -7.707 4.793 1.00 97.88 92 VAL A C 1
ATOM 733 O O . VAL A 1 92 ? -6.710 -8.344 4.717 1.00 97.88 92 VAL A O 1
ATOM 736 N N . PRO A 1 93 ? -8.942 -8.345 4.954 1.00 98.12 93 PRO A N 1
ATOM 737 C CA . PRO A 1 93 ? -9.034 -9.806 4.997 1.00 98.12 93 PRO A CA 1
ATOM 738 C C . PRO A 1 93 ? -8.468 -10.511 3.764 1.00 98.12 93 PRO A C 1
ATOM 740 O O . PRO A 1 93 ? -7.818 -11.541 3.911 1.00 98.12 93 PRO A O 1
ATOM 743 N N . LYS A 1 94 ? -8.652 -9.963 2.553 1.00 97.94 94 LYS A N 1
ATOM 744 C CA . LYS A 1 94 ? -8.036 -10.527 1.339 1.00 97.94 94 LYS A CA 1
ATOM 745 C C . LYS A 1 94 ? -6.510 -10.510 1.413 1.00 97.94 94 LYS A C 1
ATOM 747 O O . LYS A 1 94 ? -5.881 -11.487 1.021 1.00 97.94 94 LYS A O 1
ATOM 752 N N . MET A 1 95 ? -5.919 -9.438 1.941 1.00 97.00 95 MET A N 1
ATOM 753 C CA . MET A 1 95 ? -4.469 -9.352 2.141 1.00 97.00 95 MET A CA 1
ATOM 754 C C . MET A 1 95 ? -3.974 -10.343 3.199 1.00 97.00 95 MET A C 1
ATOM 756 O O . MET A 1 95 ? -2.932 -10.967 3.005 1.00 97.00 95 MET A O 1
ATOM 760 N N . LEU A 1 96 ? -4.729 -10.537 4.285 1.00 97.62 96 LEU A N 1
ATOM 761 C CA . LEU A 1 96 ? -4.423 -11.555 5.294 1.00 97.62 96 LEU A CA 1
ATOM 762 C C . LEU A 1 96 ? -4.501 -12.970 4.712 1.00 97.62 96 LEU A C 1
ATOM 764 O O . LEU A 1 96 ? -3.567 -13.745 4.893 1.00 97.62 96 LEU A O 1
ATOM 768 N N . ALA A 1 97 ? -5.562 -13.278 3.962 1.00 97.50 97 ALA A N 1
ATOM 769 C CA . ALA A 1 97 ? -5.723 -14.562 3.289 1.00 97.50 97 ALA A CA 1
ATOM 770 C C . ALA A 1 97 ? -4.597 -14.812 2.280 1.00 97.50 97 ALA A C 1
ATOM 772 O O . ALA A 1 97 ? -4.021 -15.893 2.262 1.00 97.50 97 ALA A O 1
ATOM 773 N N . LEU A 1 98 ? -4.226 -13.806 1.481 1.00 96.44 98 LEU A N 1
ATOM 774 C CA . LEU A 1 98 ? -3.100 -13.919 0.558 1.00 96.44 98 LEU A CA 1
ATOM 775 C C . LEU A 1 98 ? -1.786 -14.175 1.309 1.00 96.44 98 LEU A C 1
ATOM 777 O O . LEU A 1 98 ? -1.038 -15.065 0.927 1.00 96.44 98 LEU A O 1
ATOM 781 N N . SER A 1 99 ? -1.518 -13.438 2.390 1.00 96.06 99 SER A N 1
ATOM 782 C CA . SER A 1 99 ? -0.331 -13.647 3.232 1.00 96.06 99 SER A CA 1
ATOM 783 C C . SER A 1 99 ? -0.279 -15.067 3.797 1.00 96.06 99 SER A C 1
ATOM 785 O O . SER A 1 99 ? 0.765 -15.716 3.745 1.00 96.06 99 SER A O 1
ATOM 787 N N . ASP A 1 100 ? -1.413 -15.578 4.277 1.00 97.50 100 ASP A N 1
ATOM 788 C CA . ASP A 1 100 ? -1.519 -16.936 4.799 1.00 97.50 100 ASP A CA 1
ATOM 789 C C . ASP A 1 100 ? -1.332 -17.997 3.704 1.00 97.50 100 ASP A C 1
ATOM 791 O O . ASP A 1 100 ? -0.570 -18.943 3.893 1.00 97.50 100 ASP A O 1
ATOM 795 N N . ILE A 1 101 ? -1.926 -17.799 2.523 1.00 97.00 101 ILE A N 1
ATOM 796 C CA . ILE A 1 101 ? -1.736 -18.675 1.360 1.00 97.00 101 ILE A CA 1
ATOM 797 C C . ILE A 1 101 ? -0.270 -18.710 0.933 1.00 97.00 101 ILE A C 1
ATOM 799 O O . ILE A 1 101 ? 0.254 -19.781 0.647 1.00 97.00 101 ILE A O 1
ATOM 803 N N . LEU A 1 102 ? 0.411 -17.564 0.895 1.00 95.62 102 LEU A N 1
ATOM 804 C CA . LEU A 1 102 ? 1.824 -17.510 0.523 1.00 95.62 102 LEU A CA 1
ATOM 805 C C . LEU A 1 102 ? 2.695 -18.251 1.549 1.00 95.62 102 LEU A C 1
ATOM 807 O O . LEU A 1 102 ? 3.530 -19.071 1.163 1.00 95.62 102 LEU A O 1
ATOM 811 N N . LYS A 1 103 ? 2.466 -18.016 2.848 1.00 96.50 103 LYS A N 1
ATOM 812 C CA . LYS A 1 103 ? 3.205 -18.667 3.944 1.00 96.50 103 LYS A CA 1
ATOM 813 C C . LYS A 1 103 ? 2.960 -20.174 4.005 1.00 96.50 103 LYS A C 1
ATOM 815 O O . LYS A 1 103 ? 3.895 -20.939 4.217 1.00 96.50 103 LYS A O 1
ATOM 820 N N . ASN A 1 104 ? 1.718 -20.597 3.788 1.00 97.44 104 ASN A N 1
ATOM 821 C CA . ASN A 1 104 ? 1.262 -21.980 3.922 1.00 97.44 104 ASN A CA 1
ATOM 822 C C . ASN A 1 104 ? 0.921 -22.616 2.564 1.00 97.44 104 ASN A C 1
ATOM 824 O O . ASN A 1 104 ? 0.064 -23.493 2.475 1.00 97.44 104 ASN A O 1
ATOM 828 N N . SER A 1 105 ? 1.600 -22.198 1.496 1.00 96.94 105 SER A N 1
ATOM 829 C CA . SER A 1 105 ? 1.277 -22.566 0.107 1.00 96.94 105 SER A CA 1
ATOM 830 C C . SER A 1 105 ? 1.148 -24.074 -0.121 1.00 96.94 105 SER A C 1
ATOM 832 O O . SER A 1 105 ? 0.185 -24.518 -0.744 1.00 96.94 105 SER A O 1
ATOM 834 N N . LYS A 1 106 ? 2.031 -24.880 0.487 1.00 96.06 106 LYS A N 1
ATOM 835 C CA . LYS A 1 106 ? 1.957 -26.353 0.457 1.00 96.06 106 LYS A CA 1
ATOM 836 C C . LYS A 1 106 ? 0.657 -26.899 1.055 1.00 96.06 106 LYS A C 1
ATOM 838 O O . LYS A 1 106 ? 0.043 -27.773 0.454 1.00 96.06 106 LYS A O 1
ATOM 843 N N . ARG A 1 107 ? 0.221 -26.374 2.209 1.00 97.38 107 ARG A N 1
ATOM 844 C CA . ARG A 1 107 ? -1.026 -26.783 2.883 1.00 97.38 107 ARG A CA 1
ATOM 845 C C . ARG A 1 107 ? -2.246 -26.521 2.001 1.00 97.38 107 ARG A C 1
ATOM 847 O O . ARG A 1 107 ? -3.179 -27.313 2.011 1.00 97.38 107 ARG A O 1
ATOM 854 N N . TYR A 1 108 ? -2.225 -25.426 1.247 1.00 96.88 108 TYR A N 1
ATOM 855 C CA . TYR A 1 108 ? -3.314 -25.034 0.353 1.00 96.88 108 TYR A CA 1
ATOM 856 C C . TYR A 1 108 ? -3.190 -25.595 -1.070 1.00 96.88 108 TYR A C 1
ATOM 858 O O . TYR A 1 108 ? -4.011 -25.263 -1.920 1.00 96.88 108 TYR A O 1
ATOM 866 N N . GLY A 1 109 ? -2.171 -26.413 -1.362 1.00 96.62 109 GLY A N 1
ATOM 867 C CA . GLY A 1 109 ? -1.937 -26.939 -2.711 1.00 96.62 109 GLY A CA 1
ATOM 868 C C . GLY A 1 109 ? -1.568 -25.864 -3.744 1.00 96.62 109 GLY A C 1
ATOM 869 O O . GLY A 1 109 ? -1.706 -26.085 -4.945 1.00 96.62 109 GLY A O 1
ATOM 870 N N . VAL A 1 110 ? -1.101 -24.694 -3.300 1.00 96.31 110 VAL A N 1
ATOM 871 C CA . VAL A 1 110 ? -0.697 -23.589 -4.175 1.00 96.31 110 VAL A CA 1
ATOM 872 C C . VAL A 1 110 ? 0.777 -23.740 -4.535 1.00 96.31 110 VAL A C 1
ATOM 874 O O . VAL A 1 110 ? 1.651 -23.716 -3.669 1.00 96.31 110 VAL A O 1
ATOM 877 N N . LYS A 1 111 ? 1.075 -23.844 -5.833 1.00 94.81 111 LYS A N 1
ATOM 878 C CA . LYS A 1 111 ? 2.449 -23.794 -6.341 1.00 94.81 111 LYS A CA 1
ATOM 879 C C . LYS A 1 111 ? 2.843 -22.341 -6.593 1.00 94.81 111 LYS A C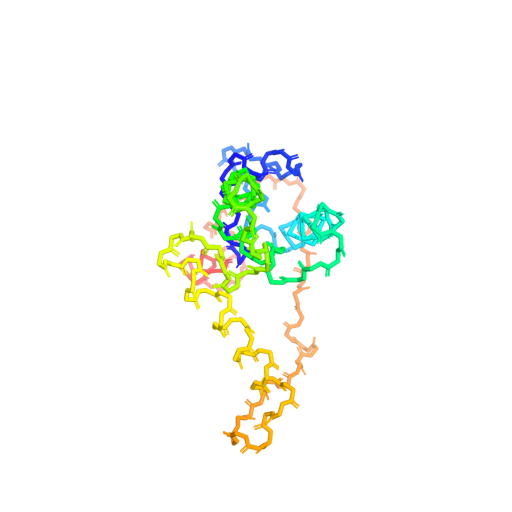 1
ATOM 881 O O . LYS A 1 111 ? 2.346 -21.716 -7.527 1.00 94.81 111 LYS A O 1
ATOM 886 N N . LEU A 1 112 ? 3.732 -21.807 -5.757 1.00 91.31 112 LEU A N 1
ATOM 887 C CA . LEU A 1 112 ? 4.279 -20.468 -5.965 1.00 91.31 112 LEU A CA 1
ATOM 888 C C . LEU A 1 112 ? 5.187 -20.446 -7.206 1.00 91.31 112 LEU A C 1
ATOM 890 O O . LEU A 1 112 ? 5.873 -21.440 -7.472 1.00 91.31 112 LEU A O 1
ATOM 894 N N . PRO A 1 113 ? 5.204 -19.340 -7.970 1.00 87.62 113 PRO A N 1
ATOM 895 C CA . PRO A 1 113 ? 6.149 -19.186 -9.065 1.00 87.62 113 PRO A CA 1
ATOM 896 C C . PRO A 1 113 ? 7.578 -19.201 -8.516 1.00 87.62 113 PRO A C 1
ATOM 898 O O . PRO A 1 113 ? 7.876 -18.567 -7.504 1.00 87.62 113 PRO A O 1
ATOM 901 N N . THR A 1 114 ? 8.468 -19.918 -9.194 1.00 84.25 114 THR A N 1
ATOM 902 C CA . THR A 1 114 ? 9.906 -19.829 -8.938 1.00 84.25 114 THR A CA 1
ATOM 903 C C . THR A 1 114 ? 10.427 -18.525 -9.518 1.00 84.25 114 THR A C 1
ATOM 905 O O . THR A 1 114 ? 10.090 -18.178 -10.655 1.00 84.25 114 THR A O 1
ATOM 908 N N . ALA A 1 115 ? 11.239 -17.804 -8.742 1.00 80.00 115 ALA A N 1
ATOM 909 C CA . ALA A 1 115 ? 11.985 -16.677 -9.276 1.00 80.00 115 ALA A CA 1
ATOM 910 C C . ALA A 1 115 ? 12.849 -17.179 -10.435 1.00 80.00 115 ALA A C 1
ATOM 912 O O . ALA A 1 115 ? 13.508 -18.212 -10.333 1.00 80.00 115 ALA A O 1
ATOM 913 N N . ASP A 1 116 ? 12.776 -16.471 -11.551 1.00 80.06 116 ASP A N 1
ATOM 914 C CA . ASP A 1 116 ? 13.542 -16.776 -12.742 1.00 80.06 116 ASP A CA 1
ATOM 915 C C . ASP A 1 116 ? 14.454 -15.587 -13.000 1.00 80.06 116 ASP A C 1
ATOM 917 O O . ASP A 1 116 ? 14.024 -14.564 -13.538 1.00 80.06 116 ASP A O 1
ATOM 921 N N . GLU A 1 117 ? 15.698 -15.706 -12.547 1.00 76.00 117 GLU A N 1
ATOM 922 C CA . GLU A 1 117 ? 16.699 -14.645 -12.671 1.00 76.00 117 GLU A CA 1
ATOM 923 C C . GLU A 1 117 ? 16.994 -14.312 -14.140 1.00 76.00 117 GLU A C 1
ATOM 925 O O . GLU A 1 117 ? 17.327 -13.171 -14.453 1.00 76.00 117 GLU A O 1
ATOM 930 N N . SER A 1 118 ? 16.758 -15.253 -15.065 1.00 76.00 118 SER A N 1
ATOM 931 C CA . SER A 1 118 ? 16.875 -15.004 -16.507 1.00 76.00 118 SER A CA 1
ATOM 932 C C . SER A 1 118 ? 15.773 -14.089 -17.061 1.00 76.00 118 SER A C 1
ATOM 934 O O . SER A 1 118 ? 15.924 -13.516 -18.139 1.00 76.00 118 SER A O 1
ATOM 936 N N . ARG A 1 119 ? 14.678 -13.896 -16.310 1.00 71.12 119 ARG A N 1
ATOM 937 C CA . ARG A 1 119 ? 13.584 -12.953 -16.606 1.00 71.12 119 ARG A CA 1
ATOM 938 C C . ARG A 1 119 ? 13.595 -11.727 -15.688 1.00 71.12 119 ARG A C 1
ATOM 940 O O . ARG A 1 119 ? 12.552 -11.098 -15.488 1.00 71.12 119 ARG A O 1
ATOM 947 N N . ALA A 1 120 ? 14.749 -11.380 -15.121 1.00 72.00 120 ALA A N 1
ATOM 948 C CA . ALA A 1 120 ? 14.893 -10.163 -14.335 1.00 72.00 120 ALA A CA 1
ATOM 949 C C . AL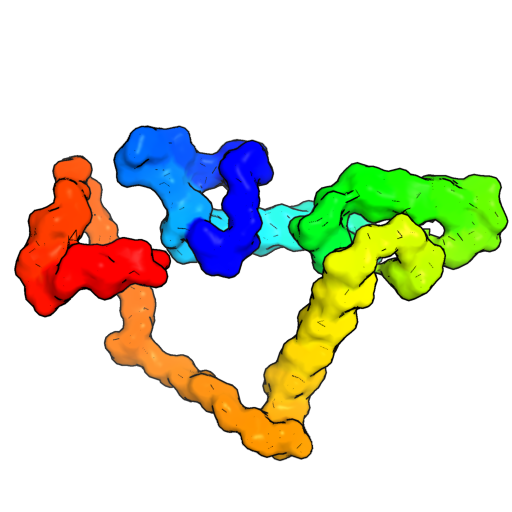A A 1 120 ? 14.542 -8.911 -15.159 1.00 72.00 120 ALA A C 1
ATOM 951 O O . ALA A 1 120 ? 14.763 -8.836 -16.369 1.00 72.00 120 ALA A O 1
ATOM 952 N N . LEU A 1 121 ? 13.991 -7.900 -14.484 1.00 75.00 121 LEU A N 1
ATOM 953 C CA . LEU A 1 121 ? 13.739 -6.605 -15.107 1.00 75.00 121 LEU A CA 1
ATOM 954 C C . LEU A 1 121 ? 15.076 -5.913 -15.392 1.00 75.00 121 LEU A C 1
ATOM 956 O O . LEU A 1 121 ? 15.831 -5.615 -14.469 1.00 75.00 121 LEU A O 1
ATOM 960 N N . ALA A 1 122 ? 15.339 -5.612 -16.663 1.00 78.31 122 ALA A N 1
ATOM 961 C CA . ALA A 1 122 ? 16.459 -4.774 -17.069 1.00 78.31 122 ALA A CA 1
ATOM 962 C C . ALA A 1 122 ? 16.020 -3.305 -17.140 1.00 78.31 122 ALA A C 1
ATOM 964 O O . ALA A 1 122 ? 14.978 -2.979 -17.714 1.00 78.31 122 ALA A O 1
ATOM 965 N N . ARG A 1 123 ? 16.829 -2.401 -16.578 1.00 80.62 123 ARG A N 1
ATOM 966 C CA . ARG A 1 123 ? 16.631 -0.957 -16.737 1.00 80.62 123 ARG A CA 1
ATOM 967 C C . ARG A 1 123 ? 17.491 -0.460 -17.891 1.00 80.62 123 ARG A C 1
ATOM 969 O O . ARG A 1 123 ? 18.713 -0.474 -17.795 1.00 80.62 123 ARG A O 1
ATOM 976 N N . VAL A 1 124 ? 16.847 0.029 -18.945 1.00 82.19 124 VAL A N 1
ATOM 977 C CA . VAL A 1 124 ? 17.526 0.670 -20.076 1.00 82.19 124 VAL A CA 1
ATOM 978 C C . VAL A 1 124 ? 17.472 2.182 -19.886 1.00 82.19 124 VAL A C 1
ATOM 980 O O . VAL A 1 124 ? 16.403 2.749 -19.651 1.00 82.19 124 VAL A O 1
ATOM 983 N N . ARG A 1 125 ? 18.633 2.840 -19.943 1.00 82.12 125 ARG A N 1
ATOM 984 C CA . ARG A 1 125 ? 18.715 4.301 -19.981 1.00 82.12 125 ARG A CA 1
ATOM 985 C C . ARG A 1 125 ? 18.505 4.753 -21.422 1.00 82.12 125 ARG A C 1
ATOM 987 O O . ARG A 1 125 ? 19.152 4.236 -22.323 1.00 82.12 125 ARG A O 1
ATOM 994 N N . LEU A 1 126 ? 17.605 5.711 -21.611 1.00 79.62 126 LEU A N 1
ATOM 995 C CA . LEU A 1 126 ? 17.403 6.389 -22.884 1.00 79.62 126 LEU A CA 1
ATOM 996 C C . LEU A 1 126 ? 17.977 7.798 -22.753 1.00 79.62 126 LEU A C 1
ATOM 998 O O . LEU A 1 126 ? 17.643 8.507 -21.802 1.00 79.62 126 LEU A O 1
ATOM 1002 N N . ASP A 1 127 ? 18.845 8.183 -23.682 1.00 83.06 127 ASP A N 1
ATOM 1003 C CA . ASP A 1 127 ? 19.471 9.510 -23.675 1.00 83.06 127 ASP A CA 1
ATOM 1004 C C . ASP A 1 127 ? 18.585 10.576 -24.331 1.00 83.06 127 ASP A C 1
ATOM 1006 O O . ASP A 1 127 ? 18.737 11.769 -24.071 1.00 83.06 127 ASP A O 1
ATOM 1010 N N . THR A 1 128 ? 17.602 10.146 -25.119 1.00 83.38 128 THR A N 1
ATOM 1011 C CA . THR A 1 128 ? 16.578 10.992 -25.730 1.00 83.38 128 THR A CA 1
ATOM 1012 C C . THR A 1 128 ? 15.187 10.387 -25.520 1.00 83.38 128 THR A C 1
ATOM 1014 O O . THR A 1 128 ? 15.060 9.178 -25.307 1.00 83.38 128 THR A O 1
ATOM 1017 N N . PRO A 1 129 ? 14.113 11.198 -25.543 1.00 81.56 129 PRO A N 1
ATOM 1018 C CA . PRO A 1 129 ? 12.755 10.671 -25.611 1.00 81.56 129 PRO A CA 1
ATOM 1019 C C . PRO A 1 129 ? 12.581 9.814 -26.870 1.00 81.56 129 PRO A C 1
ATOM 1021 O O . PRO A 1 129 ? 12.922 10.257 -27.964 1.00 81.56 129 PRO A O 1
ATOM 1024 N N . VAL A 1 130 ? 12.039 8.606 -26.710 1.00 84.25 130 VAL A N 1
ATOM 1025 C CA . VAL A 1 130 ? 11.774 7.675 -27.814 1.00 84.25 130 VAL A CA 1
ATOM 1026 C C . VAL A 1 130 ? 10.291 7.339 -27.824 1.00 84.25 130 VAL A C 1
ATOM 1028 O O . VAL A 1 130 ? 9.707 7.048 -26.776 1.00 84.25 130 VAL A O 1
ATOM 1031 N N . GLU A 1 131 ? 9.684 7.364 -29.007 1.00 86.06 131 GLU A N 1
ATOM 1032 C CA . GLU A 1 131 ? 8.300 6.941 -29.177 1.00 86.06 131 GLU A CA 1
ATOM 1033 C C . GLU A 1 131 ? 8.149 5.447 -28.882 1.00 86.06 131 GLU A C 1
ATOM 1035 O O . GLU A 1 131 ? 8.976 4.611 -29.253 1.00 86.06 131 GLU A O 1
ATOM 1040 N N . ILE A 1 132 ? 7.050 5.080 -28.226 1.00 84.75 132 ILE A N 1
ATOM 1041 C CA . ILE A 1 132 ? 6.826 3.689 -27.814 1.00 84.75 132 ILE A CA 1
ATOM 1042 C C . ILE A 1 132 ? 6.692 2.733 -29.006 1.00 84.75 132 ILE A C 1
ATOM 1044 O O . ILE A 1 132 ? 6.938 1.539 -28.863 1.00 84.75 132 ILE A O 1
ATOM 1048 N N . THR A 1 133 ? 6.304 3.249 -30.173 1.00 89.19 133 THR A N 1
ATOM 1049 C CA . THR A 1 133 ? 6.280 2.508 -31.438 1.00 89.19 133 THR A CA 1
ATOM 1050 C C . THR A 1 133 ? 7.688 2.111 -31.862 1.00 89.19 133 THR A C 1
ATOM 1052 O O . THR A 1 133 ? 7.943 0.933 -32.071 1.00 89.19 133 THR A O 1
ATOM 1055 N N . GLN A 1 134 ? 8.624 3.059 -31.854 1.00 88.88 134 GLN A N 1
ATOM 1056 C CA . GLN A 1 134 ? 10.022 2.807 -32.189 1.00 88.88 134 GLN A CA 1
ATOM 1057 C C . GLN A 1 134 ? 10.671 1.819 -31.211 1.00 88.88 134 GLN A C 1
ATOM 1059 O O . GLN A 1 134 ? 11.381 0.912 -31.635 1.00 88.88 134 GLN A O 1
ATOM 1064 N N . LEU A 1 135 ? 10.388 1.937 -29.908 1.00 87.19 135 LEU A N 1
ATOM 1065 C CA . LEU A 1 135 ? 10.862 0.958 -28.920 1.00 87.19 135 LEU A CA 1
ATOM 1066 C C . LEU A 1 135 ? 10.298 -0.445 -29.174 1.00 87.19 135 LEU A C 1
ATOM 1068 O O . LEU A 1 135 ? 11.013 -1.429 -29.003 1.00 87.19 135 LEU A O 1
ATOM 1072 N N . ALA A 1 136 ? 9.027 -0.544 -29.567 1.00 89.75 136 ALA A N 1
ATOM 1073 C CA . ALA A 1 136 ? 8.387 -1.817 -29.871 1.00 89.75 136 ALA A CA 1
ATOM 1074 C C . ALA A 1 136 ? 9.018 -2.480 -31.106 1.00 89.75 136 ALA A C 1
ATOM 1076 O O . ALA A 1 136 ? 9.330 -3.671 -31.056 1.00 89.75 136 ALA A O 1
ATOM 1077 N N . ASP A 1 137 ? 9.287 -1.694 -32.152 1.00 90.69 137 ASP A N 1
ATOM 1078 C CA . ASP A 1 137 ? 9.958 -2.148 -33.373 1.00 90.69 137 ASP A CA 1
ATOM 1079 C C . ASP A 1 137 ? 11.390 -2.618 -33.076 1.00 90.69 137 ASP A C 1
ATOM 1081 O O . ASP A 1 137 ? 11.766 -3.731 -33.442 1.00 90.69 137 ASP A O 1
ATOM 1085 N N . MET A 1 138 ? 12.168 -1.825 -32.328 1.00 87.75 138 MET A N 1
ATOM 1086 C CA . MET A 1 138 ? 13.532 -2.184 -31.910 1.00 87.75 138 MET A CA 1
ATOM 1087 C C . MET A 1 138 ? 13.570 -3.448 -31.043 1.00 87.75 138 MET A C 1
ATOM 1089 O O . MET A 1 138 ? 14.511 -4.234 -31.130 1.00 87.75 138 MET A O 1
ATOM 1093 N N . ALA A 1 139 ? 12.556 -3.651 -30.203 1.00 86.69 139 ALA A N 1
ATOM 1094 C CA . ALA A 1 139 ? 12.438 -4.822 -29.343 1.00 86.69 139 ALA A CA 1
ATOM 1095 C C . ALA A 1 139 ? 11.756 -6.020 -30.033 1.00 86.69 139 ALA A C 1
ATOM 1097 O O . ALA A 1 139 ? 11.539 -7.048 -29.385 1.00 86.69 139 ALA A O 1
ATOM 1098 N N . GLY A 1 140 ? 11.385 -5.899 -31.315 1.00 91.19 140 GLY A N 1
ATOM 1099 C CA . GLY A 1 140 ? 10.729 -6.958 -32.083 1.00 91.19 140 GLY A CA 1
ATOM 1100 C C . GLY A 1 140 ? 9.399 -7.415 -31.476 1.00 91.19 140 GLY A C 1
ATOM 1101 O O . GLY A 1 140 ? 9.088 -8.607 -31.490 1.00 91.19 140 GLY A O 1
ATOM 1102 N N . MET A 1 141 ? 8.621 -6.501 -30.883 1.00 92.00 141 MET A N 1
ATOM 1103 C CA . MET A 1 141 ? 7.376 -6.839 -30.190 1.00 92.00 141 MET A CA 1
ATOM 1104 C C . MET A 1 141 ? 6.203 -5.929 -30.561 1.00 92.00 141 MET A C 1
ATOM 1106 O O . MET A 1 141 ? 6.398 -4.762 -30.874 1.00 92.00 141 MET A O 1
ATOM 1110 N N . PRO A 1 142 ? 4.948 -6.409 -30.459 1.00 93.00 142 PRO A N 1
ATOM 1111 C CA . PRO A 1 142 ? 3.789 -5.556 -30.687 1.00 93.00 142 PRO A CA 1
ATOM 1112 C C . PRO A 1 142 ? 3.714 -4.408 -29.675 1.00 93.00 142 PRO A C 1
ATOM 1114 O O . PRO A 1 142 ? 3.850 -4.626 -28.467 1.00 93.00 142 PRO A O 1
ATOM 1117 N N . VAL A 1 143 ? 3.360 -3.208 -30.141 1.00 88.62 143 VAL A N 1
ATOM 1118 C CA . VAL A 1 143 ? 3.136 -2.024 -29.285 1.00 88.62 143 VAL A CA 1
ATOM 1119 C C . VAL A 1 143 ? 2.142 -2.318 -28.158 1.00 88.62 143 VAL A C 1
ATOM 1121 O O . VAL A 1 143 ? 2.320 -1.872 -27.025 1.00 88.62 143 VAL A O 1
ATOM 1124 N N . SER A 1 144 ? 1.100 -3.102 -28.446 1.00 88.56 144 SER A N 1
ATOM 1125 C CA . SER A 1 144 ? 0.101 -3.523 -27.457 1.00 88.56 144 SER A CA 1
ATOM 1126 C C . SER A 1 144 ? 0.706 -4.362 -26.333 1.00 88.56 144 SER A C 1
ATOM 1128 O O . SER A 1 144 ? 0.310 -4.205 -25.180 1.00 88.56 144 SER A O 1
ATOM 1130 N N . LYS A 1 145 ? 1.686 -5.217 -26.645 1.00 84.50 145 LYS A N 1
ATOM 1131 C CA . LYS A 1 145 ? 2.412 -6.027 -25.666 1.00 84.50 145 LYS A CA 1
ATOM 1132 C C . LYS A 1 145 ? 3.309 -5.141 -24.806 1.00 84.50 145 LYS A C 1
ATOM 1134 O O . LYS A 1 145 ? 3.252 -5.263 -23.588 1.00 84.50 145 LYS A O 1
ATOM 1139 N N . LEU A 1 146 ? 4.046 -4.212 -25.419 1.00 81.00 146 LEU A N 1
ATOM 1140 C CA . LEU A 1 146 ? 4.920 -3.275 -24.707 1.00 81.00 146 LEU A CA 1
ATOM 1141 C C . LEU A 1 146 ? 4.133 -2.352 -23.758 1.00 81.00 146 LEU A C 1
ATOM 1143 O O . LEU A 1 146 ? 4.538 -2.153 -22.620 1.00 81.00 146 LEU A O 1
ATOM 1147 N N . LYS A 1 147 ? 2.961 -1.854 -24.179 1.00 77.88 147 LYS A N 1
ATOM 1148 C CA . LYS A 1 147 ? 2.074 -0.994 -23.365 1.00 77.88 147 LYS A CA 1
ATOM 1149 C C . LYS A 1 147 ? 1.359 -1.707 -22.212 1.00 77.88 147 LYS A C 1
ATOM 1151 O O . LYS A 1 147 ? 0.781 -1.033 -21.352 1.00 77.88 147 LYS A 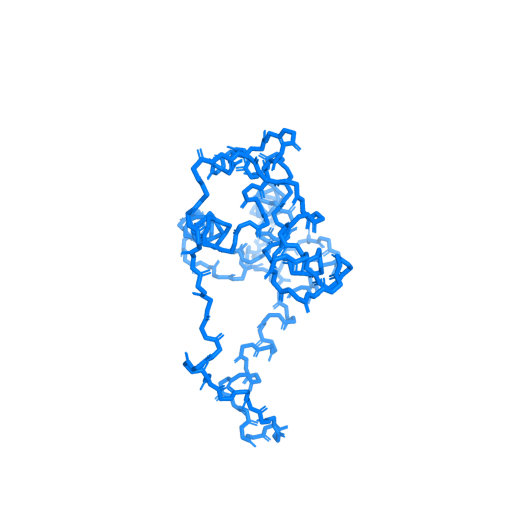O 1
ATOM 1156 N N . ARG A 1 148 ? 1.296 -3.043 -22.249 1.00 72.25 148 ARG A N 1
ATOM 1157 C CA . ARG A 1 148 ? 0.592 -3.853 -21.244 1.00 72.25 148 ARG A CA 1
ATOM 1158 C C . ARG A 1 148 ? 1.401 -4.023 -19.961 1.00 72.25 148 ARG A C 1
ATOM 1160 O O . ARG A 1 148 ? 0.810 -4.347 -18.932 1.00 72.25 148 ARG A O 1
ATOM 1167 N N . PHE A 1 149 ? 2.714 -3.830 -20.048 1.00 59.59 149 PHE A N 1
ATOM 1168 C CA . PHE A 1 149 ? 3.607 -3.710 -18.903 1.00 59.59 149 PHE A CA 1
ATOM 1169 C C . PHE A 1 149 ? 3.590 -2.263 -18.361 1.00 59.59 149 PHE A C 1
ATOM 1171 O O . PHE A 1 149 ? 3.812 -2.109 -17.142 1.00 59.59 149 PHE A O 1
#

Foldseek 3Di:
DVLPQDPVLCVVLPQDDDPQDTSCPVPVSVVVSSVVQLVVLCVVVVNQNLLSQLCSVQNNVQLVVQQVVQVVVVHDSRNVRGPGDPCSVVRSVVVVVVVCCVVPVVVVVHDDDDDDPVPDDDDDDDPDDDDLVVVCVVVVHDSVVSVVD

Organism: NCBI:txid284011

Radius of gyration: 19.82 Å; chains: 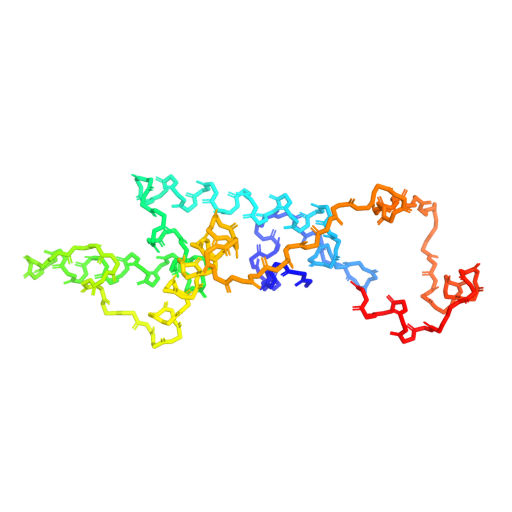1; bounding box: 37×42×58 Å

InterPro domains:
  IPR008258 Transglycosylase SLT domain 1 [PF01464] (1-75)
  IPR023346 Lysozyme-like domain superfamily [SSF53955] (1-111)

pLDDT: mean 92.83, std 7.27, range [59.59, 98.69]

Secondary structure (DSSP, 8-state):
-TT---HHHHHHTT--B-SS-BTTT-HHHHHHHHHHHHHHHHHHTTT-HHHHHHHHHH-HHHHHHHHHHHHTTT---SGGGS---HHHHHHHHHHHHHHHHHHTTTTTT--PPPP-GGGPPP----SS---HHHHHHHTTS-HHHHHH-